Protein AF-A0A7C7NG20-F1 (afdb_monomer_lite)

pLDDT: mean 70.65, std 15.91, range [34.53, 88.88]

Structure (mmCIF, N/CA/C/O backbone):
data_AF-A0A7C7NG20-F1
#
_entry.id   AF-A0A7C7NG20-F1
#
loop_
_atom_site.group_PDB
_atom_site.id
_atom_site.type_symbol
_atom_site.label_atom_id
_atom_site.label_alt_id
_atom_site.label_comp_id
_atom_site.label_asym_id
_atom_site.label_entity_id
_atom_site.label_seq_id
_atom_site.pdbx_PDB_ins_code
_atom_site.Cartn_x
_atom_site.Cartn_y
_atom_site.Cartn_z
_atom_site.occupancy
_atom_site.B_iso_or_equiv
_atom_site.auth_seq_id
_atom_site.auth_comp_id
_atom_site.auth_asym_id
_atom_site.auth_atom_id
_atom_site.pdbx_PDB_model_num
ATOM 1 N N . MET A 1 1 ? -31.283 -5.395 -0.144 1.00 35.12 1 MET A N 1
ATOM 2 C CA . MET A 1 1 ? -30.057 -6.186 -0.386 1.00 35.12 1 MET A CA 1
ATOM 3 C C . MET A 1 1 ? -29.009 -5.230 -0.928 1.00 35.12 1 MET A C 1
ATOM 5 O O . MET A 1 1 ? -29.259 -4.634 -1.964 1.00 35.12 1 MET A O 1
ATOM 9 N N . GLY A 1 2 ? -27.930 -4.966 -0.187 1.00 35.88 2 GLY A N 1
ATOM 10 C CA . GLY A 1 2 ? -26.861 -4.078 -0.655 1.00 35.88 2 GLY A CA 1
ATOM 11 C C . GLY A 1 2 ? -25.945 -4.833 -1.611 1.00 35.88 2 GLY A C 1
ATOM 12 O O . GLY A 1 2 ? -25.507 -5.932 -1.279 1.00 35.88 2 GLY A O 1
ATOM 13 N N . THR A 1 3 ? -25.684 -4.277 -2.791 1.00 34.53 3 THR A N 1
ATOM 14 C CA . THR A 1 3 ? -24.701 -4.828 -3.729 1.00 34.53 3 THR A CA 1
ATOM 15 C C . THR A 1 3 ? -23.338 -4.826 -3.034 1.00 34.53 3 THR A C 1
ATOM 17 O O . THR A 1 3 ? -22.912 -3.757 -2.585 1.00 34.53 3 THR A O 1
ATOM 20 N N . PRO A 1 4 ? -22.655 -5.973 -2.879 1.00 39.97 4 PRO A N 1
ATOM 21 C CA . PRO A 1 4 ? -21.319 -5.977 -2.307 1.00 39.97 4 PRO A CA 1
ATOM 22 C C . PRO A 1 4 ? -20.426 -5.102 -3.189 1.00 39.97 4 PRO A C 1
ATOM 24 O O . PRO A 1 4 ? -20.305 -5.339 -4.391 1.00 39.97 4 PRO A O 1
ATOM 27 N N . LEU A 1 5 ? -19.840 -4.058 -2.602 1.00 47.84 5 LEU A N 1
ATOM 28 C CA . LEU A 1 5 ? -18.812 -3.266 -3.264 1.00 47.84 5 LEU A CA 1
ATOM 29 C C . LEU A 1 5 ? -17.626 -4.200 -3.518 1.00 47.84 5 LEU A C 1
ATOM 31 O O . LEU A 1 5 ? -16.924 -4.598 -2.589 1.00 47.84 5 LEU A O 1
ATOM 35 N N . LEU A 1 6 ? -17.446 -4.601 -4.775 1.00 45.62 6 LEU A N 1
ATOM 36 C CA . LEU A 1 6 ? -16.285 -5.364 -5.213 1.00 45.62 6 LEU A CA 1
ATOM 37 C C . LEU A 1 6 ? -15.076 -4.427 -5.195 1.00 45.62 6 LEU A C 1
ATOM 39 O O . LEU A 1 6 ? -14.884 -3.612 -6.094 1.00 45.62 6 LEU A O 1
ATOM 43 N N . PHE A 1 7 ? -14.273 -4.533 -4.139 1.00 59.28 7 PHE A N 1
ATOM 44 C CA . PHE A 1 7 ? -12.963 -3.901 -4.074 1.00 59.28 7 PHE A CA 1
ATOM 45 C C . PHE A 1 7 ? -12.011 -4.660 -5.004 1.00 59.28 7 PHE A C 1
ATOM 47 O O . PHE A 1 7 ? -11.513 -5.729 -4.659 1.00 59.28 7 PHE A O 1
ATOM 54 N N . GLY A 1 8 ? -11.796 -4.120 -6.203 1.00 72.06 8 GLY A N 1
ATOM 55 C CA . GLY A 1 8 ? -10.810 -4.618 -7.158 1.00 72.06 8 GLY A CA 1
ATOM 56 C C . GLY A 1 8 ? -9.511 -3.828 -7.056 1.00 72.06 8 GLY A C 1
ATOM 57 O O . GLY A 1 8 ? -9.537 -2.605 -6.941 1.00 72.06 8 GLY A O 1
ATOM 58 N N . CYS A 1 9 ? -8.374 -4.516 -7.099 1.00 84.81 9 CYS A N 1
ATOM 59 C CA . CYS A 1 9 ? -7.103 -3.835 -7.307 1.00 84.81 9 CYS A CA 1
ATOM 60 C C . CYS A 1 9 ? -6.973 -3.351 -8.754 1.00 84.81 9 CYS A C 1
ATOM 62 O O . CYS A 1 9 ? -7.498 -4.013 -9.653 1.00 84.81 9 CYS A O 1
ATOM 64 N N . PRO A 1 10 ? -6.253 -2.240 -8.994 1.00 84.31 10 PRO A N 1
ATOM 65 C CA . PRO A 1 10 ? -5.984 -1.780 -10.345 1.00 84.31 10 PRO A CA 1
ATOM 66 C C . PRO A 1 10 ? -5.193 -2.841 -11.109 1.00 84.31 10 PRO A C 1
ATOM 68 O O . PRO A 1 10 ? -4.344 -3.542 -10.552 1.00 84.31 10 PRO A O 1
ATOM 71 N N . SER A 1 11 ? -5.458 -2.944 -12.404 1.00 86.62 11 SER A N 1
ATOM 72 C CA . SER A 1 11 ? -4.698 -3.808 -13.296 1.00 86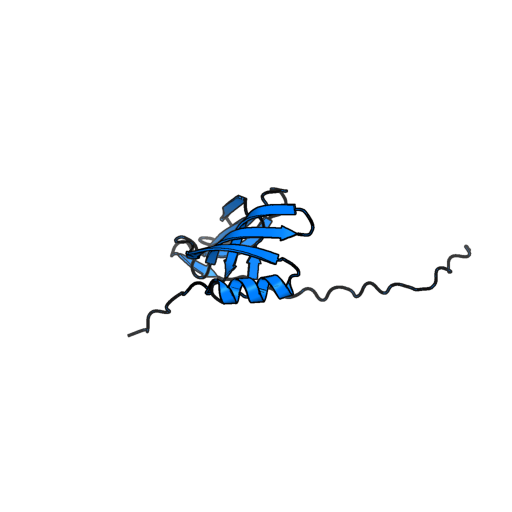.62 11 SER A CA 1
ATOM 73 C C . SER A 1 11 ? -3.233 -3.351 -13.380 1.00 86.62 11 SER A C 1
ATOM 75 O O . SER A 1 11 ? -2.942 -2.158 -13.240 1.00 86.62 11 SER A O 1
ATOM 77 N N . PRO A 1 12 ? -2.281 -4.253 -13.685 1.00 85.00 12 PRO A N 1
ATOM 78 C CA . PRO A 1 12 ? -0.879 -3.874 -13.874 1.00 85.00 12 PRO A CA 1
ATOM 79 C C . PRO A 1 12 ? -0.682 -2.724 -14.875 1.00 85.00 12 PRO A C 1
ATOM 81 O O . PRO A 1 12 ? 0.178 -1.871 -14.672 1.00 85.00 12 PRO A O 1
ATOM 84 N N . LYS A 1 13 ? -1.507 -2.650 -15.930 1.00 85.38 13 LYS A N 1
ATOM 85 C CA . LYS A 1 13 ? -1.449 -1.565 -16.921 1.00 85.38 13 LYS A CA 1
ATOM 86 C C . LYS A 1 13 ? -1.796 -0.206 -16.305 1.00 85.38 13 LYS A C 1
ATOM 88 O O . LYS A 1 13 ? -1.054 0.752 -16.508 1.00 85.38 13 LYS A O 1
ATOM 93 N N . GLU A 1 14 ? -2.875 -0.135 -15.528 1.00 84.81 14 GLU A N 1
ATOM 94 C CA . GLU A 1 14 ? -3.287 1.094 -14.833 1.00 84.81 14 GLU A CA 1
ATOM 95 C C . GLU A 1 14 ? -2.234 1.541 -13.817 1.00 84.81 14 GLU A C 1
ATOM 97 O O . GLU A 1 14 ? -1.974 2.735 -13.673 1.00 84.81 14 GLU A O 1
ATOM 102 N N . VAL A 1 15 ? -1.582 0.585 -13.147 1.00 80.94 15 VAL A N 1
ATOM 103 C CA . VAL A 1 15 ? -0.451 0.873 -12.261 1.00 80.94 15 VAL A CA 1
ATOM 104 C C . VAL A 1 15 ? 0.674 1.550 -13.054 1.00 80.94 15 VAL A C 1
ATOM 106 O O . VAL A 1 15 ? 1.065 2.665 -12.714 1.00 80.94 15 VAL A O 1
ATOM 109 N N . VAL A 1 16 ? 1.147 0.948 -14.152 1.00 82.19 16 VAL A N 1
ATOM 110 C CA . VAL A 1 16 ? 2.223 1.526 -14.983 1.00 82.19 16 VAL A CA 1
ATOM 111 C C . VAL A 1 16 ? 1.884 2.938 -15.468 1.00 82.19 16 VAL A C 1
ATOM 113 O O . VAL A 1 16 ? 2.727 3.831 -15.377 1.00 82.19 16 VAL A O 1
ATOM 116 N N . GLU A 1 17 ? 0.670 3.164 -15.973 1.00 81.62 17 GLU A N 1
ATOM 117 C CA . GLU A 1 17 ? 0.254 4.476 -16.489 1.00 81.62 17 GLU A CA 1
ATOM 118 C C . GLU A 1 17 ? 0.299 5.568 -15.419 1.00 81.62 17 GLU A C 1
ATOM 120 O O . GLU A 1 17 ? 0.764 6.678 -15.687 1.00 81.62 17 GLU A O 1
ATOM 125 N N . LYS A 1 18 ? -0.107 5.257 -14.187 1.00 76.12 18 LYS A N 1
ATOM 126 C CA . LYS A 1 18 ? -0.065 6.237 -13.102 1.00 76.1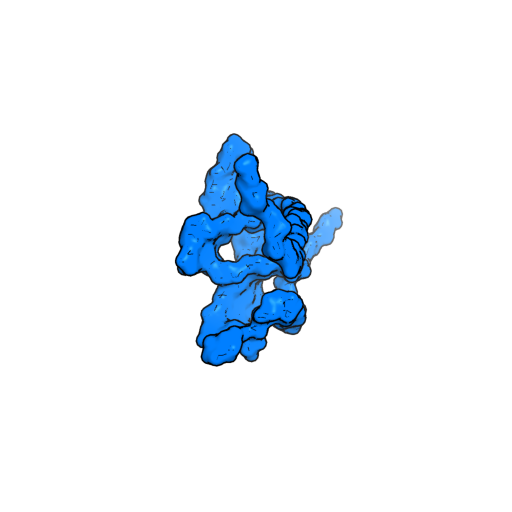2 18 LYS A CA 1
ATOM 127 C C . LYS A 1 18 ? 1.334 6.467 -12.539 1.00 76.12 18 LYS A C 1
ATOM 129 O O . LYS A 1 18 ? 1.639 7.574 -12.119 1.00 76.12 18 LYS A O 1
ATOM 134 N N . PHE A 1 19 ? 2.215 5.472 -12.556 1.00 73.94 19 PHE A N 1
ATOM 135 C CA . PHE A 1 19 ? 3.604 5.695 -12.145 1.00 73.94 19 PHE A CA 1
ATOM 136 C C . PHE A 1 19 ? 4.400 6.515 -13.163 1.00 73.94 19 PHE A C 1
ATOM 138 O O . PHE A 1 19 ? 5.249 7.316 -12.763 1.00 73.94 19 PHE A O 1
ATOM 145 N N . LYS A 1 20 ? 4.066 6.410 -14.457 1.00 73.12 20 LYS A N 1
ATOM 146 C CA . LYS A 1 20 ? 4.637 7.282 -15.494 1.00 73.12 20 LYS A CA 1
ATOM 147 C C . LYS A 1 20 ? 4.404 8.764 -15.195 1.00 73.12 20 LYS A C 1
ATOM 149 O O . LYS A 1 20 ? 5.335 9.549 -15.348 1.00 73.12 20 LYS A O 1
ATOM 154 N N . SER A 1 21 ? 3.216 9.155 -14.721 1.00 67.75 21 SER A N 1
ATOM 155 C CA . SER A 1 21 ? 2.940 10.561 -14.367 1.00 67.75 21 SER A CA 1
ATOM 156 C C . SER A 1 21 ? 3.762 11.051 -13.166 1.00 67.75 21 SER A C 1
ATOM 158 O O . SER A 1 21 ? 4.012 12.247 -13.025 1.00 67.75 21 SER A O 1
ATOM 160 N N . LEU A 1 22 ? 4.252 10.126 -12.338 1.00 63.19 22 LEU A N 1
ATOM 161 C CA . LEU A 1 22 ? 5.129 10.390 -11.197 1.00 63.19 22 LEU A CA 1
ATOM 162 C C . LEU A 1 22 ? 6.624 10.295 -11.538 1.00 63.19 22 LEU A C 1
ATOM 164 O O . LEU A 1 22 ? 7.451 10.367 -10.632 1.00 63.19 22 LEU A O 1
ATOM 168 N N . HIS A 1 23 ? 6.987 10.147 -12.818 1.00 67.50 23 HIS A N 1
ATOM 169 C CA . HIS A 1 23 ? 8.374 9.979 -13.273 1.00 67.50 23 HIS A CA 1
ATOM 170 C C . HIS A 1 23 ? 9.081 8.763 -12.640 1.00 67.50 23 HIS A C 1
ATOM 172 O O . HIS A 1 23 ? 10.295 8.765 -12.424 1.00 67.50 23 HIS A O 1
ATOM 178 N N . ILE A 1 24 ? 8.315 7.713 -12.332 1.00 68.56 24 ILE A N 1
ATOM 179 C CA . ILE A 1 24 ? 8.820 6.419 -11.868 1.00 68.56 24 ILE A CA 1
ATOM 180 C C . ILE A 1 24 ? 8.540 5.399 -12.971 1.00 68.56 24 ILE A C 1
ATOM 182 O O . ILE A 1 24 ? 7.390 5.202 -13.363 1.00 68.56 24 ILE A O 1
ATOM 186 N N . SER A 1 25 ? 9.579 4.722 -13.455 1.00 74.94 25 SER A N 1
ATOM 187 C CA . SER A 1 25 ? 9.432 3.677 -14.468 1.00 74.94 25 SER A CA 1
ATOM 188 C C . SER A 1 25 ? 9.418 2.307 -13.807 1.00 74.94 25 SER A C 1
ATOM 190 O O . SER A 1 25 ? 10.349 1.940 -13.093 1.00 74.94 25 SER A O 1
ATOM 192 N N . PHE A 1 26 ? 8.368 1.528 -14.054 1.00 75.19 26 PHE A N 1
ATOM 193 C CA . PHE A 1 26 ? 8.383 0.095 -13.777 1.00 75.19 26 PHE A CA 1
ATOM 194 C C . PHE A 1 26 ? 8.952 -0.637 -14.987 1.00 75.19 26 PHE A C 1
ATOM 196 O O . PHE A 1 26 ? 8.427 -0.509 -16.092 1.00 75.19 26 PHE A O 1
ATOM 203 N N . LYS A 1 27 ? 9.996 -1.431 -14.759 1.00 81.88 27 LYS A N 1
ATOM 204 C CA . LYS A 1 27 ? 10.546 -2.361 -15.746 1.00 81.88 27 LYS A CA 1
ATOM 205 C C . LYS A 1 27 ? 9.675 -3.610 -15.869 1.00 81.88 27 LYS A C 1
ATOM 207 O O . LYS A 1 27 ? 9.478 -4.116 -16.968 1.00 81.88 27 LYS A O 1
ATOM 212 N N . ALA A 1 28 ? 9.142 -4.090 -14.745 1.00 84.56 28 ALA A N 1
ATOM 213 C CA . ALA A 1 28 ? 8.224 -5.224 -14.691 1.00 84.56 28 ALA A CA 1
ATOM 214 C C . ALA A 1 28 ? 7.306 -5.126 -13.466 1.00 84.56 28 ALA A C 1
ATOM 216 O O . ALA A 1 28 ? 7.729 -4.643 -12.418 1.00 84.56 28 ALA A O 1
ATOM 217 N N . ILE A 1 29 ? 6.072 -5.617 -13.589 1.00 87.50 29 ILE A N 1
ATOM 218 C CA . ILE A 1 29 ? 5.156 -5.851 -12.465 1.00 87.50 29 ILE A CA 1
ATOM 219 C C . ILE A 1 29 ? 4.898 -7.352 -12.403 1.00 87.50 29 ILE A C 1
ATOM 221 O O . ILE A 1 29 ? 4.446 -7.942 -13.381 1.00 87.50 29 ILE A O 1
ATOM 225 N N . TYR A 1 30 ? 5.192 -7.954 -11.257 1.00 88.88 30 TYR A N 1
ATOM 226 C CA . TYR A 1 30 ? 5.005 -9.379 -10.994 1.00 88.88 30 TYR A CA 1
ATOM 227 C C . TYR A 1 30 ? 3.597 -9.682 -10.492 1.00 88.88 30 TYR A C 1
ATOM 229 O O . TYR A 1 30 ? 3.036 -10.729 -10.802 1.00 88.88 30 TYR A O 1
ATOM 237 N N . GLY A 1 31 ? 3.010 -8.753 -9.736 1.00 88.19 31 GLY A N 1
ATOM 238 C CA . GLY A 1 31 ? 1.688 -8.949 -9.168 1.00 88.19 31 GLY A CA 1
ATOM 239 C C . GLY A 1 31 ? 1.089 -7.677 -8.597 1.00 88.19 31 GLY A C 1
ATOM 240 O O . GLY A 1 31 ? 1.793 -6.776 -8.137 1.00 88.19 31 GLY A O 1
ATOM 241 N N . VAL A 1 32 ? -0.242 -7.638 -8.620 1.00 88.81 32 VAL A N 1
ATOM 242 C CA . VAL A 1 32 ? -1.045 -6.678 -7.870 1.00 88.81 32 VAL A CA 1
ATOM 243 C C . VAL A 1 32 ? -2.058 -7.475 -7.059 1.00 88.81 32 VAL A C 1
ATOM 245 O O . VAL A 1 32 ? -2.834 -8.243 -7.626 1.00 88.81 32 VAL A O 1
ATOM 248 N N . SER A 1 33 ? -2.035 -7.333 -5.737 1.00 88.88 33 SER A N 1
ATOM 249 C CA . SER A 1 33 ? -2.894 -8.106 -4.833 1.00 88.88 33 SER A CA 1
ATOM 250 C C . SER A 1 33 ? -3.486 -7.236 -3.724 1.00 88.88 33 SER A C 1
ATOM 252 O O . SER A 1 33 ? -2.836 -6.286 -3.290 1.00 88.88 33 SER A O 1
ATOM 254 N N . PRO A 1 34 ? -4.715 -7.513 -3.256 1.00 84.94 34 PRO A N 1
ATOM 255 C CA . PRO A 1 34 ? -5.308 -6.761 -2.158 1.00 84.94 34 PRO A CA 1
ATOM 256 C C . PRO A 1 34 ? -4.580 -7.049 -0.842 1.00 84.94 34 PRO A C 1
ATOM 258 O O . PRO A 1 34 ? -4.207 -8.187 -0.553 1.00 84.94 34 PRO A O 1
ATOM 261 N N . VAL A 1 35 ? -4.426 -6.019 -0.014 1.00 80.31 35 VAL A N 1
ATOM 262 C CA . VAL A 1 35 ? -3.966 -6.156 1.370 1.00 80.31 35 VAL A CA 1
ATOM 263 C C . VAL A 1 35 ? -5.162 -6.587 2.211 1.00 80.31 35 VAL A C 1
ATOM 265 O O . VAL A 1 35 ? -6.131 -5.847 2.345 1.00 80.31 35 VAL A O 1
ATOM 268 N N . LYS A 1 36 ? -5.126 -7.805 2.756 1.00 73.38 36 LYS A N 1
ATOM 269 C CA . LYS A 1 36 ? -6.296 -8.431 3.400 1.00 73.38 36 LYS A CA 1
ATOM 270 C C . LYS A 1 36 ? -6.827 -7.622 4.584 1.00 73.38 36 LYS A C 1
ATOM 272 O O . LYS A 1 36 ? -8.029 -7.598 4.824 1.00 73.38 36 LYS A O 1
ATOM 277 N N . GLU A 1 37 ? -5.934 -6.968 5.314 1.00 70.44 37 GLU A N 1
ATOM 278 C CA . GLU A 1 37 ? -6.226 -6.245 6.550 1.00 70.44 37 GLU A CA 1
ATOM 279 C C . GLU A 1 37 ? -6.642 -4.785 6.316 1.00 70.44 37 GLU A C 1
ATOM 281 O O . GLU A 1 37 ? -7.074 -4.106 7.251 1.00 70.44 37 GLU A O 1
ATOM 286 N N . ILE A 1 38 ? -6.489 -4.278 5.089 1.00 71.75 38 ILE A N 1
ATOM 287 C CA . ILE A 1 38 ? -6.739 -2.878 4.746 1.00 71.75 38 ILE A CA 1
ATOM 288 C C . ILE A 1 38 ? -7.628 -2.868 3.504 1.00 71.75 38 ILE A C 1
ATOM 290 O O . ILE A 1 38 ? -7.136 -3.151 2.409 1.00 71.75 38 ILE A O 1
ATOM 294 N N . PRO A 1 39 ? -8.927 -2.529 3.647 1.00 67.44 39 PRO A N 1
ATOM 295 C CA . PRO A 1 39 ? -9.816 -2.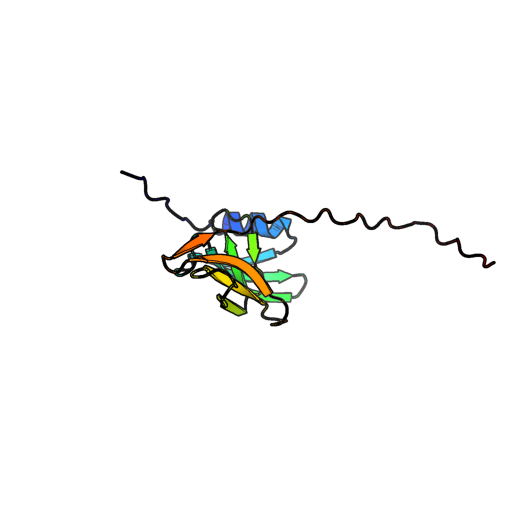402 2.495 1.00 67.44 39 PRO A CA 1
ATOM 296 C C . PRO A 1 39 ? -9.187 -1.433 1.485 1.00 67.44 39 PRO A C 1
ATOM 298 O O . PRO A 1 39 ? -8.323 -0.661 1.869 1.00 67.44 39 PRO A O 1
ATOM 301 N N . PHE A 1 40 ? -9.559 -1.459 0.204 1.00 75.81 40 PHE A N 1
ATOM 302 C CA . PHE A 1 40 ? -9.056 -0.528 -0.829 1.00 75.81 40 PHE A CA 1
ATOM 303 C C . PHE A 1 40 ? -7.519 -0.379 -0.965 1.00 75.81 40 PHE A C 1
ATOM 305 O O . PHE A 1 40 ? -7.115 0.472 -1.750 1.00 75.81 40 PHE A O 1
ATOM 312 N N . LEU A 1 41 ? -6.654 -1.133 -0.276 1.00 78.31 41 LEU A N 1
ATOM 313 C CA . LEU A 1 41 ? -5.200 -1.068 -0.451 1.00 78.31 41 LEU A CA 1
ATOM 314 C C . LEU A 1 41 ? -4.709 -2.301 -1.201 1.00 78.31 41 LEU A C 1
ATOM 316 O O . LEU A 1 41 ? -5.106 -3.428 -0.916 1.00 78.31 41 LEU A O 1
ATOM 320 N N . CYS A 1 42 ? -3.815 -2.075 -2.149 1.00 85.06 42 CYS A N 1
ATOM 321 C CA . CYS A 1 42 ? -3.237 -3.096 -2.995 1.00 85.06 42 CYS A CA 1
ATOM 322 C C . CYS A 1 42 ? -1.717 -3.046 -2.892 1.00 85.06 42 CYS A C 1
ATOM 324 O O . CYS A 1 42 ? -1.110 -1.975 -2.917 1.00 85.06 42 CYS A O 1
ATOM 326 N N . LYS A 1 43 ? -1.104 -4.218 -2.775 1.00 86.56 43 LYS A N 1
ATOM 327 C CA . LYS A 1 43 ? 0.335 -4.423 -2.862 1.00 86.56 43 LYS A CA 1
ATOM 328 C C . LYS A 1 43 ? 0.706 -4.638 -4.326 1.00 86.56 43 LYS A C 1
ATOM 330 O O . LYS A 1 43 ? 0.121 -5.491 -4.991 1.00 86.56 43 LYS A O 1
ATOM 335 N N . VAL A 1 44 ? 1.677 -3.874 -4.804 1.00 87.06 44 VAL A N 1
ATOM 336 C CA . VAL A 1 44 ? 2.313 -4.015 -6.114 1.00 87.06 44 VAL A CA 1
ATOM 337 C C . VAL A 1 44 ? 3.725 -4.530 -5.889 1.00 87.06 44 VAL A C 1
ATOM 339 O O . VAL A 1 44 ? 4.506 -3.916 -5.160 1.00 87.06 44 VAL A O 1
ATOM 342 N N . GLU A 1 45 ? 4.055 -5.641 -6.532 1.00 87.56 45 GLU A N 1
ATOM 343 C CA . GLU A 1 45 ? 5.398 -6.217 -6.533 1.00 87.56 45 GLU A CA 1
ATOM 344 C C . GLU A 1 45 ? 5.968 -6.119 -7.942 1.00 87.56 45 GLU A C 1
ATOM 346 O O . GLU A 1 45 ? 5.303 -6.476 -8.917 1.00 87.56 45 GLU A O 1
ATOM 351 N N . GLY A 1 46 ? 7.188 -5.607 -8.069 1.00 88.38 46 GLY A N 1
ATOM 352 C CA . GLY A 1 46 ? 7.816 -5.434 -9.371 1.00 88.38 46 GLY A CA 1
ATOM 353 C C . GLY A 1 46 ? 9.233 -4.893 -9.292 1.00 88.38 46 GLY A C 1
ATOM 354 O O . GLY A 1 46 ? 9.820 -4.783 -8.218 1.00 88.38 46 GLY A O 1
ATOM 355 N N . VAL A 1 47 ? 9.768 -4.526 -10.452 1.00 85.56 47 VAL A N 1
ATOM 356 C CA . VAL A 1 47 ? 11.083 -3.902 -10.603 1.00 85.56 47 VAL A CA 1
ATOM 357 C C . VAL A 1 47 ? 10.888 -2.470 -11.051 1.00 85.56 47 VAL A C 1
ATOM 359 O O . VAL A 1 47 ? 10.286 -2.219 -12.097 1.00 85.56 47 VAL A O 1
ATOM 362 N N . ILE A 1 48 ? 11.432 -1.541 -10.274 1.00 81.25 48 ILE A N 1
ATOM 363 C CA . ILE A 1 48 ? 11.521 -0.135 -10.653 1.00 81.25 48 ILE A CA 1
ATOM 364 C C . ILE A 1 48 ? 12.879 0.141 -11.293 1.00 81.25 48 ILE A C 1
ATOM 366 O O . ILE A 1 48 ? 13.904 -0.400 -10.873 1.00 81.25 48 ILE A O 1
ATOM 370 N N . GLU A 1 49 ? 12.875 1.001 -12.301 1.00 79.81 49 GLU A N 1
ATOM 371 C CA . GLU A 1 49 ? 14.056 1.502 -12.989 1.00 79.81 49 GLU A CA 1
ATOM 372 C C . GLU A 1 49 ? 14.104 3.027 -12.859 1.00 79.81 49 GLU A C 1
ATOM 374 O O . GLU A 1 49 ? 13.124 3.731 -13.116 1.00 79.81 49 GLU A O 1
ATOM 379 N N . LYS A 1 50 ? 15.254 3.545 -12.428 1.00 70.69 50 LYS A N 1
ATOM 380 C CA . LYS A 1 50 ? 15.524 4.981 -12.343 1.00 70.69 50 LYS A CA 1
ATOM 381 C C . LYS A 1 50 ? 16.956 5.249 -12.796 1.00 70.69 50 LYS A C 1
ATOM 383 O O . LYS A 1 50 ? 17.901 5.075 -12.028 1.00 70.69 50 LYS A O 1
ATOM 388 N N . GLY A 1 51 ? 17.119 5.690 -14.042 1.00 75.19 51 GLY A N 1
ATOM 389 C CA . GLY A 1 51 ? 18.442 5.831 -14.654 1.00 75.19 51 GLY A CA 1
ATOM 390 C C . GLY A 1 51 ? 19.118 4.465 -14.796 1.00 75.19 51 GLY A C 1
ATOM 391 O O . GLY A 1 51 ? 18.505 3.535 -15.303 1.00 75.19 51 GLY A O 1
ATOM 392 N N . SER A 1 52 ? 20.354 4.327 -14.312 1.00 77.38 52 SER A N 1
ATOM 393 C CA . SER A 1 52 ? 21.088 3.051 -14.288 1.00 77.38 52 SER A CA 1
ATOM 394 C C . SER A 1 52 ? 20.712 2.130 -13.120 1.00 77.38 52 SER A C 1
ATOM 396 O O . SER A 1 52 ? 21.239 1.024 -13.017 1.00 77.38 52 SER A O 1
ATOM 398 N N . PHE A 1 53 ? 19.829 2.571 -12.218 1.00 72.56 53 PHE A N 1
ATOM 399 C CA . PHE A 1 53 ? 19.436 1.796 -11.048 1.00 72.56 53 PHE A CA 1
ATOM 400 C C . PHE A 1 53 ? 18.179 0.972 -11.327 1.00 72.56 53 PHE A C 1
ATOM 402 O O . PHE A 1 53 ? 17.124 1.529 -11.633 1.00 72.56 53 PHE A O 1
ATOM 409 N N . THR A 1 54 ? 18.278 -0.342 -11.133 1.00 80.88 54 THR A N 1
ATOM 410 C CA . THR A 1 54 ? 17.145 -1.274 -11.122 1.00 80.88 54 THR A CA 1
ATOM 411 C C . THR A 1 54 ? 17.060 -1.970 -9.774 1.00 80.88 54 THR A C 1
ATOM 413 O O . THR A 1 54 ? 18.057 -2.522 -9.312 1.00 80.88 54 THR A O 1
ATOM 416 N N . SER A 1 55 ? 15.878 -1.985 -9.162 1.00 79.69 55 SER A N 1
ATOM 417 C CA . SER A 1 55 ? 15.644 -2.687 -7.897 1.00 79.69 55 SER A CA 1
ATOM 418 C C . SER A 1 55 ? 14.262 -3.296 -7.868 1.00 79.69 55 SER A C 1
ATOM 420 O O . SER A 1 55 ? 13.300 -2.700 -8.358 1.00 79.69 55 SER A O 1
ATOM 422 N N . GLU A 1 56 ? 14.158 -4.447 -7.216 1.00 84.12 56 GLU A N 1
ATOM 423 C CA . GLU A 1 56 ? 12.870 -4.932 -6.748 1.00 84.12 56 GLU A CA 1
ATOM 424 C C . GLU A 1 56 ? 12.289 -3.929 -5.754 1.00 84.12 56 GLU A C 1
ATOM 426 O O . GLU A 1 56 ? 13.005 -3.335 -4.939 1.00 84.12 56 GLU A O 1
ATOM 431 N N . ALA A 1 57 ? 10.988 -3.698 -5.865 1.00 76.19 57 ALA A N 1
ATOM 432 C CA . ALA A 1 57 ? 10.257 -2.802 -5.000 1.00 76.19 57 ALA A CA 1
ATOM 433 C C . ALA A 1 57 ? 8.885 -3.391 -4.692 1.00 76.19 57 ALA A C 1
ATOM 435 O O . ALA A 1 57 ? 8.164 -3.865 -5.571 1.00 76.19 57 ALA A O 1
ATOM 436 N N . THR A 1 58 ? 8.517 -3.300 -3.418 1.00 80.31 58 THR A N 1
ATOM 437 C CA . THR A 1 58 ? 7.128 -3.405 -2.986 1.00 80.31 58 THR A CA 1
ATOM 438 C C . THR A 1 58 ? 6.579 -1.995 -2.847 1.00 80.31 58 THR A C 1
ATOM 440 O O . THR A 1 58 ? 7.150 -1.166 -2.134 1.00 80.31 58 THR A O 1
ATOM 443 N N . ILE A 1 59 ? 5.477 -1.713 -3.533 1.00 78.44 59 ILE A N 1
ATOM 444 C CA . ILE A 1 59 ? 4.792 -0.426 -3.452 1.00 78.44 59 ILE A CA 1
ATOM 445 C C . ILE A 1 59 ? 3.328 -0.668 -3.115 1.00 78.44 59 ILE A C 1
ATOM 447 O O . ILE A 1 59 ? 2.736 -1.643 -3.568 1.00 78.44 59 ILE A O 1
ATOM 451 N N . TYR A 1 60 ? 2.737 0.215 -2.316 1.00 80.94 60 TYR A N 1
ATOM 452 C CA . TYR A 1 60 ? 1.319 0.146 -1.995 1.00 80.94 60 TYR A CA 1
ATOM 453 C C . TYR A 1 60 ? 0.557 1.210 -2.776 1.00 80.94 60 TYR A C 1
ATOM 455 O O . TYR A 1 60 ? 0.998 2.357 -2.887 1.00 80.94 60 TYR A O 1
ATOM 463 N N . ILE A 1 61 ? -0.587 0.820 -3.326 1.00 79.94 61 ILE A N 1
ATOM 464 C CA . ILE A 1 61 ? -1.465 1.675 -4.119 1.00 79.94 61 ILE A 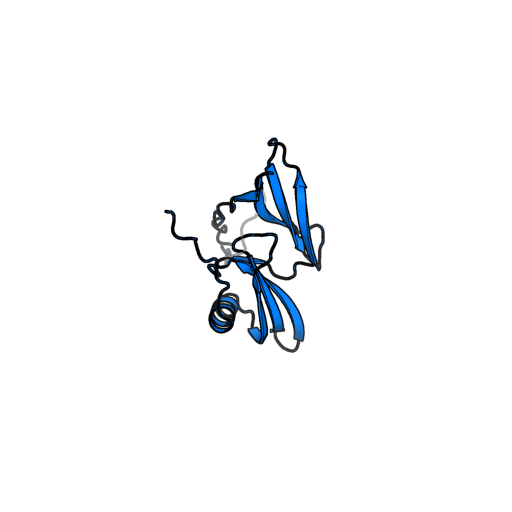CA 1
ATOM 465 C C . ILE A 1 61 ? -2.903 1.522 -3.630 1.00 79.94 61 ILE A C 1
ATOM 467 O O . ILE A 1 61 ? -3.318 0.431 -3.238 1.00 79.94 61 ILE A O 1
ATOM 471 N N . THR A 1 62 ? -3.685 2.596 -3.643 1.00 78.31 62 THR A N 1
ATOM 472 C CA . THR A 1 62 ? -5.128 2.478 -3.412 1.00 78.31 62 THR A CA 1
ATOM 473 C C . THR A 1 62 ? -5.821 1.757 -4.576 1.00 78.31 62 THR A C 1
ATOM 475 O O . THR A 1 62 ? -5.329 1.732 -5.700 1.00 78.31 62 THR A O 1
ATOM 478 N N . SER A 1 63 ? -6.977 1.151 -4.320 1.00 73.12 63 SER A N 1
ATOM 479 C CA . SER A 1 63 ? -7.774 0.383 -5.290 1.00 73.12 63 SER A CA 1
ATOM 480 C C . SER A 1 63 ? -8.298 1.254 -6.431 1.00 73.12 63 SER A C 1
ATOM 482 O O . SER A 1 63 ? -8.349 0.817 -7.572 1.00 73.12 63 SER A O 1
ATOM 484 N N . ASP A 1 64 ? -8.584 2.527 -6.151 1.00 73.62 64 ASP A N 1
ATOM 485 C CA . ASP A 1 64 ? -8.875 3.545 -7.167 1.00 73.62 64 ASP A CA 1
ATOM 486 C C . ASP A 1 64 ? -7.608 4.063 -7.878 1.00 73.62 64 ASP A C 1
ATOM 488 O O . ASP A 1 64 ? -7.662 4.915 -8.768 1.00 73.62 64 ASP A O 1
ATOM 492 N N . GLY A 1 65 ? -6.440 3.579 -7.456 1.00 68.81 65 GLY A N 1
ATOM 493 C CA . GLY A 1 65 ? -5.111 3.933 -7.915 1.00 68.81 65 GLY A CA 1
ATOM 494 C C . GLY A 1 65 ? -4.695 5.381 -7.660 1.00 68.81 65 GLY A C 1
ATOM 495 O O . GLY A 1 65 ? -3.761 5.832 -8.307 1.00 68.81 65 GLY A O 1
ATOM 496 N N . LYS A 1 66 ? -5.427 6.190 -6.886 1.00 68.75 66 LYS A N 1
ATOM 497 C CA . LYS A 1 66 ? -5.121 7.630 -6.761 1.00 68.75 66 LYS A CA 1
ATOM 498 C C . LYS A 1 66 ? -3.884 7.911 -5.922 1.00 68.75 66 LYS A C 1
ATOM 500 O O . LYS A 1 66 ? -3.177 8.875 -6.203 1.00 68.75 66 LYS A O 1
ATOM 505 N N . TYR A 1 67 ? -3.640 7.096 -4.903 1.00 67.75 67 TYR A N 1
ATOM 506 C CA . TYR A 1 67 ? -2.582 7.347 -3.938 1.00 67.75 67 TYR A CA 1
ATOM 507 C C . TYR A 1 67 ? -1.540 6.243 -3.969 1.00 67.75 67 TYR A C 1
ATOM 509 O O . TYR A 1 67 ? -1.859 5.054 -3.998 1.00 67.75 67 TYR A O 1
ATOM 517 N N . PHE A 1 68 ? -0.286 6.680 -3.936 1.00 70.31 68 PHE A N 1
ATOM 518 C CA . PHE A 1 68 ? 0.900 5.845 -4.009 1.00 70.31 68 PHE A CA 1
ATOM 519 C C . PHE A 1 68 ? 1.685 6.009 -2.726 1.00 70.31 68 PHE A C 1
ATOM 521 O O . PHE A 1 68 ? 1.981 7.131 -2.315 1.00 70.31 68 PHE A O 1
ATOM 528 N N . ILE A 1 69 ? 2.040 4.890 -2.112 1.00 70.19 69 ILE A N 1
ATOM 529 C CA . ILE A 1 69 ? 2.851 4.869 -0.905 1.00 70.19 69 ILE A CA 1
ATOM 530 C C . ILE A 1 69 ? 4.122 4.089 -1.247 1.00 70.19 69 ILE A C 1
ATOM 532 O O . ILE A 1 69 ? 4.126 2.853 -1.189 1.00 70.19 69 ILE A O 1
ATOM 536 N N . PRO A 1 70 ? 5.176 4.782 -1.714 1.00 64.38 70 PRO A N 1
ATOM 537 C CA . PRO A 1 70 ? 6.421 4.134 -2.090 1.00 64.38 70 PRO A CA 1
ATOM 538 C C . PRO A 1 70 ? 7.153 3.620 -0.849 1.00 64.38 70 PRO A C 1
ATOM 540 O O . PRO A 1 70 ? 7.036 4.200 0.226 1.00 64.38 70 PRO A O 1
ATOM 543 N N . GLN A 1 71 ? 7.969 2.576 -1.032 1.00 65.44 71 GLN A N 1
ATOM 544 C CA . GLN A 1 71 ? 9.035 2.220 -0.085 1.00 65.44 71 GLN A CA 1
ATOM 545 C C . GLN A 1 71 ? 8.541 1.983 1.352 1.00 65.44 71 GLN A C 1
ATOM 547 O O . GLN A 1 71 ? 9.157 2.430 2.311 1.00 65.44 71 GLN A O 1
ATOM 552 N N . VAL A 1 72 ? 7.426 1.274 1.508 1.00 68.56 72 VAL A N 1
ATOM 553 C CA . VAL A 1 72 ? 6.882 0.939 2.828 1.00 68.56 72 VAL A CA 1
ATOM 554 C C . VAL A 1 72 ? 7.542 -0.339 3.336 1.00 68.56 72 VAL A C 1
ATOM 556 O O . VAL A 1 72 ? 7.379 -1.394 2.726 1.00 68.56 72 VAL A O 1
ATOM 559 N N . GLU A 1 73 ? 8.247 -0.257 4.463 1.00 70.38 73 GLU A N 1
ATOM 560 C CA . GLU A 1 73 ? 8.784 -1.433 5.163 1.00 70.38 73 GLU A CA 1
ATOM 561 C C . GLU A 1 73 ? 7.649 -2.244 5.785 1.00 70.38 73 GLU A C 1
ATOM 563 O O . GLU A 1 73 ? 7.541 -3.454 5.601 1.00 70.38 73 GLU A O 1
ATOM 568 N N . LYS A 1 74 ? 6.781 -1.551 6.527 1.00 74.25 74 LYS A N 1
ATOM 569 C CA . LYS A 1 74 ? 5.648 -2.149 7.229 1.00 74.25 74 LYS A CA 1
ATOM 570 C C . LYS A 1 74 ? 4.527 -1.147 7.440 1.00 74.25 74 LYS A C 1
ATOM 572 O O . LYS A 1 74 ? 4.743 0.065 7.493 1.00 74.25 74 LYS A O 1
ATOM 577 N N . ILE A 1 75 ? 3.329 -1.682 7.637 1.00 77.25 75 ILE A N 1
ATOM 578 C CA . ILE A 1 75 ? 2.162 -0.920 8.070 1.00 77.25 75 ILE A CA 1
ATOM 579 C C . ILE A 1 75 ? 1.916 -1.239 9.541 1.00 77.25 75 ILE A C 1
ATOM 581 O O . ILE A 1 75 ? 1.917 -2.402 9.939 1.00 77.25 75 ILE A O 1
ATOM 585 N N . VAL A 1 76 ? 1.733 -0.207 10.362 1.00 85.00 76 VAL A N 1
ATOM 586 C CA . VAL A 1 76 ? 1.480 -0.352 11.800 1.00 85.00 76 VAL A CA 1
ATOM 587 C C . VAL A 1 76 ? 0.199 0.360 12.208 1.00 85.00 76 VAL A C 1
ATOM 589 O O . VAL A 1 76 ? -0.138 1.418 11.676 1.00 85.00 76 VAL A O 1
ATOM 592 N N . TYR A 1 77 ? -0.486 -0.199 13.204 1.00 85.69 77 TYR A N 1
ATOM 593 C CA . TYR A 1 77 ? -1.589 0.472 13.884 1.00 85.69 77 TYR A CA 1
ATOM 594 C C . TYR A 1 77 ? -1.047 1.305 15.049 1.00 85.69 77 TYR A C 1
ATOM 596 O O . TYR A 1 77 ? -0.312 0.794 15.893 1.00 85.69 77 TYR A O 1
ATOM 604 N N . ARG A 1 78 ? -1.437 2.579 15.126 1.00 87.50 78 ARG A N 1
ATOM 605 C CA . ARG A 1 78 ? -1.180 3.456 16.275 1.00 87.50 78 ARG A CA 1
ATOM 606 C C . ARG A 1 78 ? -2.489 3.809 16.963 1.00 87.50 78 ARG A C 1
ATOM 608 O O . ARG A 1 78 ? -3.486 4.092 16.304 1.00 87.50 78 ARG A O 1
ATOM 615 N N . ASN A 1 79 ? -2.489 3.805 18.290 1.00 87.94 79 ASN A N 1
ATOM 616 C CA . ASN A 1 79 ? -3.641 4.285 19.044 1.00 87.94 79 ASN A CA 1
ATOM 617 C C . ASN A 1 79 ? -3.805 5.793 18.824 1.00 87.94 79 ASN A C 1
ATOM 619 O O . ASN A 1 79 ? -2.815 6.523 18.762 1.00 87.94 79 ASN A O 1
ATOM 623 N N . THR A 1 80 ? -5.049 6.247 18.712 1.00 86.12 80 THR A N 1
ATOM 624 C CA . THR A 1 80 ? -5.373 7.678 18.686 1.00 86.12 80 THR A CA 1
ATOM 625 C C . THR A 1 80 ? -5.912 8.124 20.046 1.00 86.12 80 THR A C 1
ATOM 627 O O . THR A 1 80 ? -6.191 7.296 20.914 1.00 86.12 80 THR A O 1
ATOM 630 N N . SER A 1 81 ? -6.085 9.434 20.232 1.00 87.56 81 SER A N 1
ATOM 631 C CA . SER A 1 81 ? -6.800 9.989 21.389 1.00 87.56 81 SER A CA 1
ATOM 632 C C . SER A 1 81 ? -8.304 9.686 21.368 1.00 87.56 81 SER A C 1
ATOM 634 O O . SER A 1 81 ? -8.974 9.833 22.388 1.00 87.56 81 SER A O 1
ATOM 636 N N . ILE A 1 82 ? -8.847 9.249 20.227 1.00 86.12 82 ILE A N 1
ATOM 637 C CA . ILE A 1 82 ? -10.259 8.910 20.065 1.00 86.12 82 ILE A CA 1
ATOM 638 C C . ILE A 1 82 ? -10.455 7.432 20.411 1.00 86.12 82 ILE A C 1
ATOM 640 O O . ILE A 1 82 ? -9.844 6.535 19.823 1.00 86.12 82 ILE A O 1
ATOM 644 N N . LYS A 1 83 ? -11.347 7.164 21.371 1.00 88.31 83 LYS A N 1
ATOM 645 C CA . LYS A 1 83 ? -11.675 5.800 21.801 1.00 88.31 83 LYS A CA 1
ATOM 646 C C . LYS A 1 83 ? -12.156 4.963 20.610 1.00 88.31 83 LYS A C 1
ATOM 648 O O . LYS A 1 83 ? -12.990 5.410 19.830 1.00 88.31 83 LYS A O 1
ATOM 653 N N . ASN A 1 84 ? -11.664 3.726 20.519 1.00 86.69 84 ASN A N 1
ATOM 654 C CA . ASN A 1 84 ? -11.972 2.760 19.455 1.00 86.69 84 ASN A CA 1
ATOM 655 C C . ASN A 1 84 ? -11.509 3.153 18.045 1.00 86.69 84 ASN A C 1
ATOM 657 O O . ASN A 1 84 ? -11.935 2.503 17.094 1.00 86.69 84 ASN A O 1
ATOM 661 N N . LEU A 1 85 ? -10.641 4.160 17.906 1.00 86.56 85 LEU A N 1
ATOM 662 C CA . LEU A 1 85 ? -10.057 4.565 16.632 1.00 86.56 85 LEU A CA 1
ATOM 663 C C . LEU A 1 85 ? -8.540 4.347 16.651 1.00 86.56 85 LEU A C 1
ATOM 665 O O . LEU A 1 85 ? -7.822 4.862 17.515 1.00 86.56 85 LEU A O 1
ATOM 669 N N . LYS A 1 86 ? -8.047 3.596 15.669 1.00 88.31 86 LYS A N 1
ATOM 670 C CA . LYS A 1 86 ? -6.623 3.363 15.424 1.00 88.31 86 LYS A CA 1
ATOM 671 C C . LYS A 1 86 ? -6.223 4.010 14.106 1.00 88.31 86 LYS A C 1
ATOM 673 O O . LYS A 1 86 ? -6.961 3.965 13.132 1.00 88.31 86 LYS A O 1
ATOM 678 N N . GLN A 1 87 ? -5.042 4.597 14.066 1.00 86.81 87 GLN A N 1
ATOM 679 C CA . GLN A 1 87 ? -4.433 5.157 12.868 1.00 86.81 87 GLN A CA 1
ATOM 680 C C . GLN A 1 87 ? -3.599 4.079 12.170 1.00 86.81 87 GLN A C 1
ATOM 682 O O . GLN A 1 87 ? -2.797 3.413 12.821 1.00 86.81 87 GLN A O 1
ATOM 687 N N . LEU A 1 88 ? -3.752 3.923 10.856 1.00 82.50 88 LEU A N 1
ATOM 688 C CA . LEU A 1 88 ? -2.861 3.121 10.021 1.00 82.50 88 LEU A CA 1
ATOM 689 C C . LEU A 1 88 ? -1.738 3.997 9.494 1.00 82.50 88 LEU A C 1
ATOM 691 O O . LEU A 1 88 ? -1.972 5.001 8.815 1.00 82.50 88 LEU A O 1
ATOM 695 N N . VAL A 1 89 ? -0.515 3.585 9.795 1.00 82.31 89 VAL A N 1
ATOM 696 C CA . VAL A 1 89 ? 0.694 4.317 9.450 1.00 82.31 89 VAL A CA 1
ATOM 697 C C . VAL A 1 89 ? 1.591 3.429 8.599 1.00 82.31 89 VAL A C 1
ATOM 699 O O . VAL A 1 89 ? 1.995 2.355 9.040 1.00 82.31 89 VAL A O 1
ATOM 702 N N . ALA A 1 90 ? 1.916 3.894 7.395 1.00 77.50 90 ALA A N 1
ATOM 703 C CA . ALA A 1 90 ? 2.998 3.345 6.589 1.00 77.50 90 ALA A CA 1
ATOM 704 C C . ALA A 1 90 ? 4.332 3.863 7.130 1.00 77.50 90 ALA A C 1
ATOM 706 O O . ALA A 1 90 ? 4.504 5.075 7.281 1.00 77.50 90 ALA A O 1
ATOM 707 N N . VAL A 1 91 ? 5.258 2.950 7.417 1.00 75.00 91 VAL A N 1
ATOM 708 C CA . VAL A 1 91 ? 6.629 3.271 7.826 1.00 75.00 91 VAL A CA 1
ATOM 709 C C . VAL A 1 91 ? 7.537 3.154 6.608 1.00 75.00 91 VAL A C 1
ATOM 711 O O . VAL A 1 91 ? 7.545 2.116 5.945 1.00 75.00 91 VAL A O 1
ATOM 714 N N . ASP A 1 92 ? 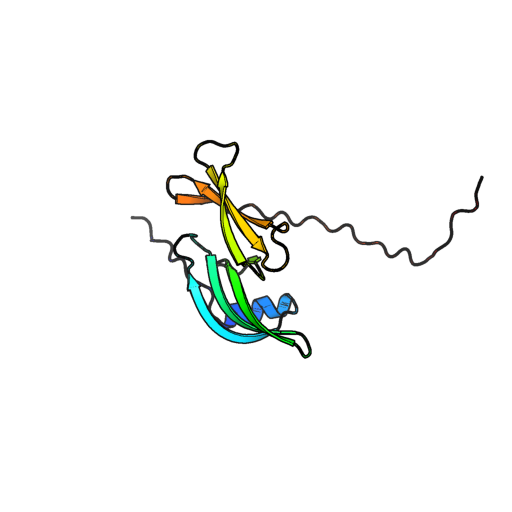8.270 4.223 6.310 1.00 70.00 92 ASP A N 1
ATOM 715 C CA . ASP A 1 92 ? 9.230 4.278 5.207 1.00 70.00 92 ASP A CA 1
ATOM 716 C C . ASP A 1 92 ? 10.459 3.391 5.496 1.00 70.00 92 ASP A C 1
ATOM 718 O O . ASP A 1 92 ? 11.032 3.439 6.586 1.00 70.00 92 ASP A O 1
ATOM 722 N N . ILE A 1 93 ? 10.867 2.592 4.505 1.00 69.00 93 ILE A N 1
ATOM 723 C CA . ILE A 1 93 ? 11.977 1.626 4.568 1.00 69.00 93 ILE A CA 1
ATOM 724 C C . ILE A 1 93 ? 13.355 2.271 4.693 1.00 69.00 93 ILE A C 1
ATOM 726 O O . ILE A 1 93 ? 14.282 1.657 5.213 1.00 69.00 93 ILE A O 1
ATOM 730 N N . LYS A 1 94 ? 13.516 3.502 4.207 1.00 66.56 94 LYS A N 1
ATOM 731 C CA . LYS A 1 94 ? 14.780 4.239 4.273 1.00 66.56 94 LYS A CA 1
ATOM 732 C C . LYS A 1 94 ? 14.859 5.094 5.521 1.00 66.56 94 LYS A C 1
ATOM 734 O O . LYS A 1 94 ? 15.956 5.350 6.014 1.00 66.56 94 LYS A O 1
ATOM 739 N N . ASN A 1 95 ? 13.719 5.563 6.019 1.00 66.50 95 ASN A N 1
ATOM 740 C CA . ASN A 1 95 ? 13.675 6.382 7.215 1.00 66.50 95 ASN A CA 1
ATOM 741 C C . ASN A 1 95 ? 12.435 6.073 8.062 1.00 66.50 95 ASN A C 1
ATOM 743 O O . ASN A 1 95 ? 11.392 6.683 7.848 1.00 66.50 95 ASN A O 1
ATOM 747 N N . PRO A 1 96 ? 12.561 5.254 9.118 1.00 66.19 96 PRO A N 1
ATOM 748 C CA . PRO A 1 96 ? 11.449 4.911 10.004 1.00 66.19 96 PRO A CA 1
ATOM 749 C C . PRO A 1 96 ? 10.819 6.094 10.757 1.00 66.19 96 PRO A C 1
ATOM 751 O O . PRO A 1 96 ? 9.813 5.906 11.441 1.00 66.19 96 PRO A O 1
ATOM 754 N N . LYS A 1 97 ? 11.424 7.293 10.695 1.00 69.31 97 LYS A N 1
ATOM 755 C CA . LYS A 1 97 ? 10.849 8.547 11.214 1.00 69.31 97 LYS A CA 1
ATOM 756 C C . LYS A 1 97 ? 9.926 9.241 10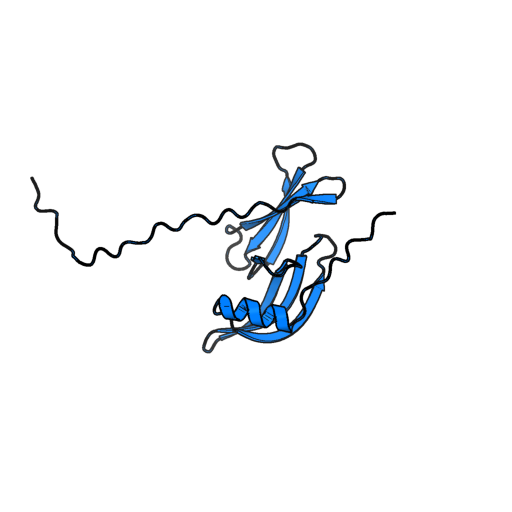.204 1.00 69.31 97 LYS A C 1
ATOM 758 O O . LYS A 1 97 ? 9.135 10.095 10.606 1.00 69.31 97 LYS A O 1
ATOM 763 N N . ASN A 1 98 ? 10.028 8.893 8.920 1.00 65.69 98 ASN A N 1
ATOM 764 C CA . ASN A 1 98 ? 9.090 9.301 7.886 1.00 65.69 98 ASN A CA 1
ATOM 765 C C . ASN A 1 98 ? 7.930 8.306 7.891 1.00 65.69 98 ASN A C 1
ATOM 767 O O . ASN A 1 98 ? 8.060 7.154 7.475 1.00 65.69 98 ASN A O 1
ATOM 771 N N . ASN A 1 99 ? 6.783 8.754 8.391 1.00 72.44 99 ASN A N 1
ATOM 772 C CA . ASN A 1 99 ? 5.597 7.920 8.479 1.00 72.44 99 ASN A CA 1
ATOM 773 C C . ASN A 1 99 ? 4.432 8.639 7.817 1.00 72.44 99 ASN A C 1
ATOM 775 O O . ASN A 1 99 ? 4.186 9.815 8.087 1.00 72.44 99 ASN A O 1
ATOM 779 N N . PHE A 1 100 ? 3.686 7.908 7.000 1.00 73.31 100 PHE A N 1
ATOM 780 C CA . PHE A 1 100 ? 2.546 8.442 6.270 1.00 73.31 100 PHE A CA 1
ATOM 781 C C . PHE A 1 100 ? 1.264 7.840 6.829 1.00 73.31 100 PHE A C 1
ATOM 783 O O . PHE A 1 100 ? 1.163 6.628 7.022 1.00 73.31 100 PHE A O 1
ATOM 790 N N . THR A 1 101 ? 0.276 8.688 7.108 1.00 77.44 101 THR A N 1
ATOM 791 C CA . THR A 1 101 ? -1.043 8.206 7.532 1.00 77.44 101 THR A CA 1
ATOM 792 C C . THR A 1 101 ? -1.791 7.701 6.311 1.00 77.44 101 THR A C 1
ATOM 794 O O . THR A 1 101 ? -2.087 8.479 5.410 1.00 77.44 101 THR A O 1
ATOM 797 N N . ILE A 1 102 ? -2.103 6.408 6.300 1.00 75.25 102 ILE A N 1
ATOM 798 C CA . ILE A 1 102 ? -2.904 5.765 5.249 1.00 75.25 102 ILE A CA 1
ATOM 799 C C . ILE A 1 102 ? -4.393 5.979 5.533 1.00 75.25 102 ILE A C 1
ATOM 801 O O . ILE A 1 102 ? -5.197 6.137 4.623 1.00 75.25 102 ILE A O 1
ATOM 805 N N . GLY A 1 103 ? -4.752 5.999 6.818 1.00 78.75 103 GLY A N 1
ATOM 806 C CA . GLY A 1 103 ? -6.085 6.329 7.298 1.00 78.75 103 GLY A CA 1
ATOM 807 C C . GLY A 1 103 ? -6.332 5.829 8.699 1.00 78.75 103 GLY A C 1
ATOM 808 O O . GLY A 1 103 ? -5.396 5.685 9.483 1.00 78.75 103 GLY A O 1
ATOM 809 N N . TYR A 1 104 ? -7.595 5.599 9.021 1.00 83.50 104 TYR A N 1
ATOM 810 C CA . TYR A 1 104 ? -8.026 5.219 10.356 1.00 83.50 104 TYR A CA 1
ATOM 811 C C . TYR A 1 104 ? -8.942 4.009 10.279 1.00 83.50 104 TYR A C 1
ATOM 813 O O . TYR A 1 104 ? -9.772 3.912 9.382 1.00 83.50 104 TYR A O 1
ATOM 821 N N . VAL A 1 105 ? -8.801 3.096 11.230 1.00 83.62 105 VAL A N 1
ATOM 822 C CA . VAL A 1 105 ? -9.681 1.944 11.393 1.00 83.62 105 VAL A CA 1
ATOM 823 C C . VAL A 1 105 ? -10.324 1.996 12.765 1.00 83.62 105 VAL A C 1
ATOM 825 O O . VAL A 1 105 ? -9.671 2.312 13.764 1.00 83.62 105 VAL A O 1
ATOM 828 N N . THR A 1 106 ? -11.603 1.676 12.831 1.00 84.88 106 THR A N 1
ATOM 829 C CA . THR A 1 106 ? -12.289 1.440 14.097 1.00 84.88 106 THR A CA 1
ATOM 830 C C . THR A 1 106 ? -12.173 -0.023 14.521 1.00 84.88 106 THR A C 1
ATOM 832 O O . THR A 1 106 ? -11.813 -0.896 13.735 1.00 84.88 106 THR A O 1
ATOM 835 N N . ASN A 1 107 ? -12.477 -0.328 15.783 1.00 80.81 107 ASN A N 1
ATOM 836 C CA . ASN A 1 107 ? -12.427 -1.711 16.281 1.00 80.81 107 ASN A CA 1
ATOM 837 C C . ASN A 1 107 ? -13.402 -2.669 15.559 1.00 80.81 107 ASN A C 1
ATOM 839 O O . ASN A 1 107 ? -13.156 -3.869 15.545 1.00 80.81 107 ASN A O 1
ATOM 843 N N . ASP A 1 108 ? -14.471 -2.152 14.945 1.00 83.19 108 ASP A N 1
ATOM 844 C CA . ASP A 1 108 ? -15.399 -2.888 14.070 1.00 83.19 108 ASP A CA 1
ATOM 845 C C . ASP A 1 108 ? -14.938 -2.925 12.598 1.00 83.19 108 ASP A C 1
ATOM 847 O O . ASP A 1 108 ? -15.739 -3.176 11.702 1.00 83.19 108 ASP A O 1
ATOM 851 N N . LEU A 1 109 ? -13.648 -2.673 12.346 1.00 73.19 109 LEU A N 1
ATOM 852 C CA . LEU A 1 109 ? -12.991 -2.743 11.036 1.00 73.19 109 LEU A CA 1
ATOM 853 C C . LEU A 1 109 ? -13.530 -1.760 9.983 1.00 73.19 109 LEU A C 1
ATOM 855 O O . LEU A 1 109 ? -13.227 -1.907 8.797 1.00 73.19 109 LEU A O 1
ATOM 859 N N . LYS A 1 110 ? -14.275 -0.718 10.381 1.00 79.69 110 LYS A N 1
ATOM 860 C CA . LYS A 1 110 ? -14.619 0.361 9.446 1.00 79.69 110 LYS A CA 1
ATOM 861 C C . LYS A 1 110 ? -13.395 1.215 9.191 1.00 79.69 110 LYS A C 1
ATOM 863 O O . LYS A 1 110 ? -12.710 1.639 10.121 1.00 79.69 110 LYS A O 1
ATOM 868 N N . PHE A 1 111 ? -13.147 1.482 7.918 1.00 74.25 111 PHE A N 1
ATOM 869 C CA . PHE A 1 111 ? -12.010 2.272 7.489 1.00 74.25 111 PHE A CA 1
ATOM 870 C C . PHE A 1 111 ? -12.425 3.682 7.065 1.00 74.25 111 PHE A C 1
ATOM 872 O O . PHE A 1 111 ? -13.410 3.866 6.352 1.00 74.25 111 PHE A O 1
ATOM 879 N N . PHE A 1 112 ? -11.616 4.663 7.452 1.00 76.38 112 PHE A N 1
ATOM 880 C CA . PHE A 1 112 ? -11.741 6.069 7.100 1.00 76.38 112 PHE A CA 1
ATOM 881 C C . PHE A 1 112 ? -10.464 6.524 6.400 1.00 76.38 112 PHE A C 1
ATOM 883 O O . PHE A 1 112 ? -9.383 6.538 6.997 1.00 76.38 112 PHE A O 1
ATOM 890 N N . PHE A 1 113 ? -10.587 6.907 5.132 1.00 70.00 113 PHE A N 1
ATOM 891 C CA . PHE A 1 113 ? -9.473 7.466 4.376 1.00 70.00 113 PHE A CA 1
ATOM 892 C C . PHE A 1 113 ? -9.327 8.956 4.716 1.00 70.00 113 PHE A C 1
ATOM 894 O O . PHE A 1 113 ? -10.334 9.671 4.723 1.00 70.00 113 PHE A O 1
ATOM 901 N N . PRO A 1 114 ? -8.117 9.444 5.039 1.00 66.62 114 PRO A N 1
ATOM 902 C CA . PRO A 1 114 ? -7.922 10.841 5.359 1.00 66.62 114 PRO A CA 1
ATOM 903 C C . PRO A 1 114 ? -8.133 11.644 4.080 1.00 66.62 114 PRO A C 1
ATOM 905 O O . PRO A 1 114 ? -7.639 11.283 3.011 1.00 66.62 114 PRO A O 1
ATOM 908 N N . LEU A 1 115 ? -8.869 12.747 4.183 1.00 59.94 115 LEU A N 1
ATOM 909 C CA . LEU A 1 115 ? -8.983 13.674 3.069 1.00 59.94 115 LEU A CA 1
ATOM 910 C C . LEU A 1 115 ? -7.587 14.259 2.812 1.00 59.94 115 LEU A C 1
ATOM 912 O O . LEU A 1 115 ? -7.071 15.021 3.630 1.00 59.94 115 LEU A O 1
ATOM 916 N N . ILE A 1 116 ? -6.951 13.878 1.704 1.00 52.94 116 ILE A N 1
ATOM 917 C CA . ILE A 1 116 ? -5.675 14.473 1.306 1.00 52.94 116 ILE A CA 1
ATOM 918 C C . ILE A 1 116 ? -5.995 15.842 0.721 1.00 52.94 116 ILE A C 1
ATOM 920 O O . ILE A 1 116 ? -6.420 15.963 -0.426 1.00 52.94 116 ILE A O 1
ATOM 924 N N . ILE A 1 117 ? -5.830 16.871 1.547 1.00 48.75 117 ILE A N 1
ATOM 925 C CA . ILE A 1 117 ? -5.912 18.262 1.117 1.00 48.75 117 ILE A CA 1
ATOM 926 C C . ILE A 1 117 ? -4.550 18.593 0.497 1.00 48.75 117 ILE A C 1
ATOM 928 O O . ILE A 1 117 ? -3.560 18.622 1.234 1.00 48.75 117 ILE A O 1
ATOM 932 N N . PRO A 1 118 ? -4.448 18.808 -0.829 1.00 40.47 118 PRO A N 1
ATOM 933 C CA . PRO A 1 118 ? -3.204 19.273 -1.417 1.00 40.47 118 PRO A CA 1
ATOM 934 C C . PRO A 1 118 ? -2.853 20.610 -0.768 1.00 40.47 118 PRO A C 1
ATOM 936 O O . PRO A 1 118 ? -3.584 21.596 -0.894 1.00 40.47 118 PRO A O 1
ATOM 939 N N . LEU A 1 119 ? -1.739 20.641 -0.040 1.00 37.81 119 LEU A N 1
ATOM 940 C CA . LEU A 1 119 ? -1.151 21.902 0.376 1.00 37.81 119 LEU A CA 1
ATOM 941 C C . LEU A 1 119 ? -0.804 22.634 -0.919 1.00 37.81 119 LEU A C 1
ATOM 943 O O . LEU A 1 119 ? -0.016 22.120 -1.713 1.00 37.81 119 LEU A O 1
ATOM 947 N N . LYS A 1 120 ? -1.420 23.798 -1.163 1.00 40.03 120 LYS A N 1
ATOM 948 C CA . LYS A 1 120 ? -0.943 24.705 -2.209 1.00 40.03 120 LYS A CA 1
ATOM 949 C C . LYS A 1 120 ? 0.527 24.949 -1.893 1.00 40.03 120 LYS A C 1
ATOM 951 O O . LYS A 1 120 ? 0.832 25.599 -0.892 1.00 40.03 120 LYS A O 1
ATOM 956 N N . GLY A 1 121 ? 1.421 24.357 -2.684 1.00 38.75 121 GLY A N 1
ATOM 957 C CA . GLY A 1 121 ? 2.835 24.673 -2.597 1.00 38.75 121 GLY A CA 1
ATOM 958 C C . GLY A 1 121 ? 2.936 26.185 -2.703 1.00 38.75 121 GLY A C 1
ATOM 959 O O . GLY A 1 121 ? 2.322 26.776 -3.592 1.00 38.75 121 GLY A O 1
ATOM 960 N N . LYS A 1 122 ? 3.634 26.827 -1.763 1.00 44.25 122 LYS A N 1
ATOM 961 C CA . LYS A 1 122 ? 4.116 28.174 -2.042 1.00 44.25 122 LYS A CA 1
ATOM 962 C C . LYS A 1 122 ? 4.916 28.024 -3.327 1.00 44.25 122 LYS A C 1
ATOM 964 O O . LYS A 1 122 ? 5.884 27.267 -3.331 1.00 44.25 122 LYS A O 1
ATOM 969 N N . GLU A 1 123 ? 4.461 28.654 -4.405 1.00 43.62 123 GLU A N 1
ATOM 970 C CA . GLU A 1 123 ? 5.316 28.885 -5.558 1.00 43.62 123 GLU A CA 1
ATOM 971 C C . GLU A 1 123 ? 6.611 29.449 -4.984 1.00 43.62 123 GLU A C 1
ATOM 973 O O . GLU A 1 123 ? 6.603 30.494 -4.323 1.00 43.62 123 GLU A O 1
ATOM 978 N N . HIS A 1 124 ? 7.700 28.697 -5.126 1.00 43.28 124 HIS A N 1
ATOM 979 C CA . HIS A 1 124 ? 9.011 29.278 -4.954 1.00 43.28 124 HIS A CA 1
ATOM 980 C C . HIS A 1 124 ? 9.076 30.308 -6.075 1.00 43.28 124 HIS A C 1
ATOM 982 O O . HIS A 1 124 ? 9.247 29.958 -7.239 1.00 43.28 124 HIS A O 1
ATOM 988 N N . ARG A 1 125 ? 8.794 31.572 -5.746 1.00 43.47 125 ARG A N 1
ATOM 989 C CA . ARG A 1 125 ? 9.234 32.668 -6.591 1.00 43.47 125 ARG A CA 1
ATOM 990 C C . ARG A 1 125 ? 10.744 32.546 -6.573 1.00 43.47 125 ARG A C 1
ATOM 992 O O . ARG A 1 125 ? 11.374 32.833 -5.556 1.00 43.47 125 ARG A O 1
ATOM 999 N N . ASP A 1 126 ? 11.292 32.016 -7.653 1.00 45.00 126 ASP A N 1
ATOM 1000 C CA . ASP A 1 126 ? 12.648 32.346 -8.035 1.00 45.00 126 ASP A CA 1
ATOM 1001 C C . ASP A 1 126 ? 12.641 33.866 -8.195 1.00 45.00 126 ASP A C 1
ATOM 1003 O O . ASP A 1 126 ? 12.099 34.382 -9.169 1.00 45.00 126 ASP A O 1
ATOM 1007 N N . ASP A 1 127 ? 13.124 34.593 -7.186 1.00 42.19 127 ASP A N 1
ATOM 1008 C CA . ASP A 1 127 ? 13.507 35.988 -7.372 1.00 42.19 127 ASP A CA 1
ATOM 1009 C C . ASP A 1 127 ? 14.678 35.965 -8.364 1.00 42.19 127 ASP A C 1
ATOM 1011 O O . ASP A 1 127 ? 15.760 35.493 -8.003 1.00 42.19 127 ASP A O 1
ATOM 1015 N N . PRO A 1 128 ? 14.523 36.436 -9.617 1.00 44.56 128 PRO A N 1
ATOM 1016 C CA . PRO A 1 128 ? 15.598 36.341 -10.600 1.00 44.56 128 PRO A CA 1
ATOM 1017 C C . PRO A 1 128 ? 16.670 37.414 -10.396 1.00 44.56 128 PRO A C 1
ATOM 1019 O O . PRO A 1 128 ? 17.571 37.544 -11.218 1.00 44.56 128 PRO A O 1
ATOM 1022 N N . LEU A 1 129 ? 16.573 38.233 -9.349 1.00 44.12 129 LEU A N 1
ATOM 1023 C CA . LEU A 1 129 ? 17.438 39.386 -9.162 1.00 44.12 129 LEU A CA 1
ATOM 1024 C C . LEU A 1 129 ? 17.815 39.493 -7.689 1.00 44.12 129 LEU A C 1
ATOM 1026 O O . LEU A 1 129 ? 17.120 40.104 -6.881 1.00 44.12 129 LEU A O 1
ATOM 1030 N N . GLY A 1 130 ? 18.967 38.913 -7.350 1.00 45.28 130 GLY A N 1
ATOM 1031 C CA . GLY A 1 130 ? 19.720 39.400 -6.209 1.00 45.28 130 GLY A CA 1
ATOM 1032 C C . GLY A 1 130 ? 19.935 40.901 -6.383 1.00 45.28 130 GLY A C 1
ATOM 1033 O O . GLY A 1 130 ? 20.427 41.310 -7.425 1.00 45.28 130 GLY A O 1
ATOM 1034 N N . ILE A 1 131 ? 19.473 41.683 -5.408 1.00 46.97 131 ILE A N 1
ATOM 1035 C CA . ILE A 1 131 ? 20.006 42.938 -4.851 1.00 46.97 131 ILE A CA 1
ATOM 1036 C C . ILE A 1 131 ? 18.847 43.544 -4.046 1.00 46.97 131 ILE A C 1
ATOM 1038 O O . ILE A 1 131 ? 17.951 44.151 -4.617 1.00 46.97 131 ILE A O 1
ATOM 1042 N N . SER A 1 132 ? 18.891 43.436 -2.719 1.00 40.84 132 SER A N 1
ATOM 1043 C CA . SER A 1 132 ? 18.577 44.573 -1.842 1.00 40.84 132 SER A CA 1
ATOM 1044 C C . SER A 1 132 ? 18.868 44.216 -0.390 1.00 40.84 132 SER A C 1
ATOM 1046 O O . SER A 1 132 ? 18.006 43.764 0.359 1.00 40.84 132 SER A O 1
ATOM 1048 N N . SER A 1 133 ? 20.095 44.490 0.021 1.00 36.12 133 SER A N 1
ATOM 1049 C CA . SER A 1 133 ? 20.341 44.983 1.370 1.00 36.12 133 SER A CA 1
ATOM 1050 C C . SER A 1 133 ? 21.609 45.820 1.317 1.00 36.12 133 SER A C 1
ATOM 1052 O O . SER A 1 133 ? 22.699 45.351 1.627 1.00 36.12 133 SER A O 1
ATOM 1054 N N . ILE A 1 134 ? 21.448 47.063 0.854 1.00 38.72 134 ILE A N 1
ATOM 1055 C CA . ILE A 1 134 ? 22.264 48.154 1.376 1.00 38.72 134 ILE A CA 1
ATOM 1056 C C . ILE A 1 134 ? 21.676 48.447 2.757 1.00 38.72 134 ILE A C 1
ATOM 1058 O O . ILE A 1 134 ? 20.476 48.673 2.904 1.00 38.72 134 ILE A O 1
ATOM 1062 N N . SER A 1 135 ? 22.540 48.288 3.747 1.00 40.72 135 SER A N 1
ATOM 1063 C CA . SER A 1 135 ? 22.368 48.535 5.174 1.00 40.72 135 SER A CA 1
ATOM 1064 C C . SER A 1 135 ? 21.988 49.987 5.504 1.00 40.72 135 SER A C 1
ATOM 1066 O O . SER A 1 135 ? 22.241 50.880 4.700 1.00 40.72 135 SER A O 1
ATOM 1068 N N . ASN A 1 136 ? 21.398 50.149 6.700 1.00 38.22 136 ASN A N 1
ATOM 1069 C CA . ASN A 1 136 ? 21.091 51.398 7.421 1.00 38.22 136 ASN A CA 1
ATOM 1070 C C . ASN A 1 136 ? 22.070 52.554 7.195 1.00 38.22 136 ASN A C 1
ATOM 1072 O O . ASN A 1 136 ? 23.295 52.292 7.198 1.00 38.22 136 ASN A O 1
#

Sequence (136 aa):
MGTPLLFGCPSPKEVVEKFKSLHISFKAIYGVSPVKEIPFLCKVEGVIEKGSFTSEATIYITSDGKYFIPQVEKIVYRNTSIKNLKQLVAVDIKNPKNNFTIGYVTNDLKFFFPLIIPLKGKEHRDDPLGISSISN

Secondary structure (DSSP, 8-state):
-PPP---PPPPHHHHHHHHHHTT-EEEEEEEEEE-TTSTTEEEEEEEEEETTEEEEEEEEEETTS--EE-SEEEEEEEE-SSTTEEEEEEEESS-TT-EEEEEEEETT--EE------------------------

Radius of gyration: 19.62 Å; chains: 1; bounding box: 52×61×39 Å

Foldseek 3Di:
DDDPPPLAADDPVLLQVVVVVVVKHFPDWPDWADDPLAGQKIWIWGWIDDPPDIDTFIWIAGRVRPDTDGQFPDWDWDDDPDPQKTWIWGAHNVHSVDIDTQFIAGPVGDTDGDPPDPDPPPPPPPPVDDDDDPDD